Protein AF-A0AAV5YD25-F1 (afdb_monomer_lite)

Structure (mmCIF, N/CA/C/O backbone):
data_AF-A0AAV5YD25-F1
#
_entry.id   AF-A0AAV5YD25-F1
#
loop_
_atom_site.group_PDB
_atom_site.id
_atom_site.type_symbol
_atom_site.label_atom_id
_atom_site.label_alt_id
_atom_site.label_comp_id
_atom_site.label_asym_id
_atom_site.label_entity_id
_atom_site.label_seq_id
_atom_site.pdbx_PDB_ins_code
_atom_site.Cartn_x
_atom_site.Cartn_y
_atom_site.Cartn_z
_atom_site.occupancy
_atom_site.B_iso_or_equiv
_atom_site.auth_seq_id
_atom_site.auth_comp_id
_atom_site.auth_asym_id
_atom_site.auth_atom_id
_atom_site.pdbx_PDB_model_num
ATOM 1 N N . LEU A 1 1 ? 15.099 -11.437 1.713 1.00 56.81 1 LEU A N 1
ATOM 2 C CA . LEU A 1 1 ? 14.660 -10.034 1.871 1.00 56.81 1 LEU A CA 1
ATOM 3 C C . LEU A 1 1 ? 13.679 -9.689 0.742 1.00 56.81 1 LEU A C 1
ATOM 5 O O . LEU A 1 1 ? 13.632 -8.544 0.319 1.00 56.81 1 LEU A O 1
ATOM 9 N N . ASP A 1 2 ? 12.905 -10.670 0.261 1.00 63.19 2 ASP A N 1
ATOM 10 C CA . ASP A 1 2 ? 11.969 -10.518 -0.874 1.00 63.19 2 ASP A CA 1
ATOM 11 C C . ASP A 1 2 ? 10.566 -10.100 -0.395 1.00 63.19 2 ASP A C 1
ATOM 13 O O . ASP A 1 2 ? 9.623 -9.974 -1.166 1.00 63.19 2 ASP A O 1
ATOM 17 N N . ASP A 1 3 ? 10.431 -9.893 0.911 1.00 66.12 3 ASP A N 1
ATOM 18 C CA . ASP A 1 3 ? 9.191 -9.788 1.664 1.00 66.12 3 ASP A CA 1
ATOM 19 C C . ASP A 1 3 ? 8.558 -8.383 1.571 1.00 66.12 3 ASP A C 1
ATOM 21 O O . ASP A 1 3 ? 7.526 -8.138 2.187 1.00 66.12 3 ASP A O 1
ATOM 25 N N . GLY A 1 4 ? 9.201 -7.431 0.877 1.00 70.88 4 GLY A N 1
ATOM 26 C CA . GLY A 1 4 ? 8.705 -6.054 0.727 1.00 70.88 4 GLY A CA 1
ATOM 27 C C . GLY A 1 4 ? 8.600 -5.257 2.036 1.00 70.88 4 GLY A C 1
ATOM 28 O O . GLY A 1 4 ? 7.866 -4.279 2.090 1.00 70.88 4 GLY A O 1
ATOM 29 N N . GLY A 1 5 ? 9.315 -5.676 3.087 1.00 83.00 5 GLY A N 1
ATOM 30 C CA . GLY A 1 5 ? 9.235 -5.083 4.424 1.00 83.00 5 GLY A CA 1
ATOM 31 C C . GLY A 1 5 ? 8.103 -5.693 5.255 1.00 83.00 5 GLY A C 1
ATOM 32 O O . GLY A 1 5 ? 6.931 -5.388 5.063 1.00 83.00 5 GLY A O 1
ATOM 33 N N . LEU A 1 6 ? 8.459 -6.551 6.217 1.00 86.50 6 LEU A N 1
ATOM 34 C CA . LEU A 1 6 ? 7.506 -7.267 7.072 1.00 86.50 6 LEU A CA 1
ATOM 35 C C . LEU A 1 6 ? 6.497 -6.310 7.733 1.00 86.50 6 LEU A C 1
ATOM 37 O O . LEU A 1 6 ? 6.882 -5.399 8.463 1.00 86.50 6 LEU A O 1
ATOM 41 N N . GLY A 1 7 ? 5.203 -6.552 7.508 1.00 88.38 7 GLY A N 1
ATOM 42 C CA . GLY A 1 7 ? 4.125 -5.725 8.064 1.00 88.38 7 GLY A CA 1
ATOM 43 C C . GLY A 1 7 ? 3.962 -4.354 7.396 1.00 88.38 7 G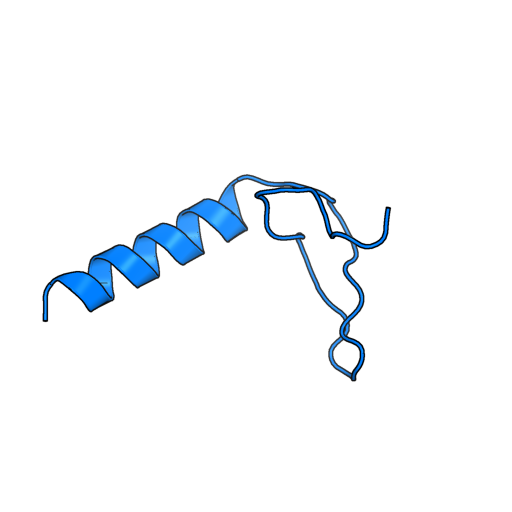LY A C 1
ATOM 44 O O . GLY A 1 7 ? 3.265 -3.500 7.941 1.00 88.38 7 GLY A O 1
ATOM 45 N N . SER A 1 8 ? 4.591 -4.134 6.241 1.00 93.38 8 SER A N 1
ATOM 46 C CA . SER A 1 8 ? 4.456 -2.925 5.428 1.00 93.38 8 SER A CA 1
ATOM 47 C C . SER A 1 8 ? 3.942 -3.249 4.021 1.00 93.38 8 SER A C 1
ATOM 49 O O . SER A 1 8 ? 3.629 -4.395 3.698 1.00 93.38 8 SER A O 1
ATOM 51 N N . ILE A 1 9 ? 3.816 -2.207 3.201 1.00 94.00 9 ILE A N 1
ATOM 52 C CA . ILE A 1 9 ? 3.490 -2.279 1.777 1.00 94.00 9 ILE A CA 1
ATOM 53 C C . ILE A 1 9 ? 4.527 -1.411 1.060 1.00 94.00 9 ILE A C 1
ATOM 55 O O 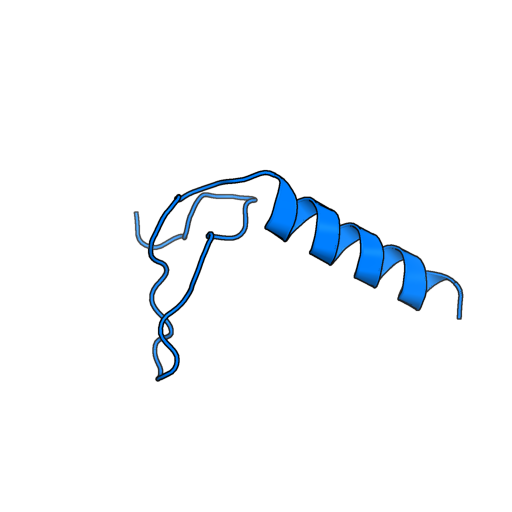. ILE A 1 9 ? 4.640 -0.222 1.374 1.00 94.00 9 ILE A O 1
ATOM 59 N N . ALA A 1 10 ? 5.271 -2.001 0.120 1.00 93.75 10 ALA A N 1
ATOM 60 C CA . ALA A 1 10 ? 6.278 -1.291 -0.666 1.00 93.75 10 ALA A CA 1
ATOM 61 C C . ALA A 1 10 ? 5.676 -0.106 -1.446 1.00 93.75 10 ALA A C 1
ATOM 63 O O . ALA A 1 10 ? 4.466 -0.036 -1.689 1.00 93.75 10 ALA A O 1
ATOM 64 N N . GLU A 1 11 ? 6.527 0.847 -1.823 1.00 95.00 11 GLU A N 1
ATOM 65 C CA . GLU A 1 11 ? 6.108 2.060 -2.528 1.00 95.00 11 GLU A CA 1
ATOM 66 C C . GLU A 1 11 ? 5.475 1.777 -3.891 1.00 95.00 11 GLU A C 1
ATOM 68 O O . GLU A 1 11 ? 4.400 2.307 -4.184 1.00 95.00 11 GLU A O 1
ATOM 73 N N . ILE A 1 12 ? 6.128 0.942 -4.697 1.00 94.56 12 ILE A N 1
ATOM 74 C CA . ILE A 1 12 ? 5.682 0.552 -6.033 1.00 94.56 12 ILE A CA 1
ATOM 75 C C . ILE A 1 12 ? 5.970 -0.929 -6.285 1.00 94.56 12 ILE A C 1
ATOM 77 O O . ILE A 1 12 ? 6.804 -1.545 -5.621 1.00 94.56 12 ILE A O 1
ATOM 81 N N . PHE A 1 13 ? 5.273 -1.483 -7.273 1.00 94.06 13 PHE A N 1
ATOM 82 C CA . PHE A 1 13 ? 5.461 -2.845 -7.756 1.00 94.06 13 PHE A CA 1
ATOM 83 C C . PHE A 1 13 ? 5.550 -2.836 -9.284 1.00 94.06 13 PHE A C 1
ATOM 85 O O . PHE A 1 13 ? 4.944 -1.979 -9.936 1.00 94.06 13 PHE A O 1
ATOM 92 N N . GLU A 1 14 ? 6.285 -3.789 -9.860 1.00 95.31 14 GLU A N 1
ATOM 93 C CA . GLU A 1 14 ? 6.261 -4.031 -11.309 1.00 95.31 14 GLU A CA 1
ATOM 94 C C . GLU A 1 14 ? 4.820 -4.288 -11.789 1.00 95.31 14 GLU A C 1
ATOM 96 O O . GLU A 1 14 ? 3.996 -4.817 -11.048 1.00 95.31 14 GLU A O 1
ATOM 101 N N . GLY A 1 15 ? 4.506 -3.908 -13.032 1.00 95.69 15 GLY A N 1
ATOM 102 C CA . GLY A 1 15 ? 3.166 -4.089 -13.607 1.00 95.69 15 GLY A CA 1
ATOM 103 C C . GLY A 1 15 ? 2.889 -5.498 -14.140 1.00 95.69 15 GLY A C 1
ATOM 104 O O . GLY A 1 15 ? 1.729 -5.872 -14.285 1.00 95.69 15 GLY A O 1
ATOM 105 N N . ASP A 1 16 ? 3.940 -6.276 -14.401 1.00 96.44 16 ASP A N 1
ATOM 106 C CA . ASP A 1 16 ? 3.862 -7.663 -14.853 1.00 96.44 16 ASP A CA 1
ATOM 107 C C . ASP A 1 16 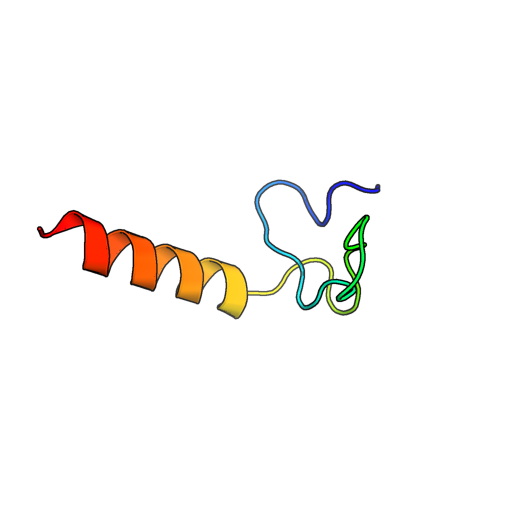? 4.235 -8.617 -13.717 1.00 96.44 16 ASP A C 1
ATOM 109 O O . ASP A 1 16 ? 5.042 -8.293 -12.842 1.00 96.44 16 ASP A O 1
ATOM 113 N N . ALA A 1 17 ? 3.674 -9.828 -13.738 1.00 94.69 17 ALA A N 1
ATOM 114 C CA . ALA A 1 17 ? 4.056 -10.864 -12.786 1.00 94.69 17 ALA A CA 1
ATOM 115 C C . ALA A 1 17 ? 5.579 -11.134 -12.878 1.00 94.69 17 ALA A C 1
ATOM 117 O O . ALA A 1 17 ? 6.103 -11.272 -13.986 1.00 94.69 17 ALA A O 1
ATOM 118 N N . PRO A 1 18 ? 6.301 -11.247 -11.744 1.00 92.12 18 PRO A N 1
ATOM 119 C CA . PRO A 1 18 ? 5.789 -11.519 -10.399 1.00 92.12 18 PRO A CA 1
ATOM 120 C C . PRO A 1 18 ? 5.507 -10.276 -9.529 1.00 92.12 18 PRO A C 1
ATOM 122 O O . PRO A 1 18 ? 5.384 -10.434 -8.318 1.00 92.12 18 PRO A O 1
ATOM 125 N N . PHE A 1 19 ? 5.390 -9.078 -10.114 1.00 92.25 19 PHE A N 1
ATOM 126 C CA . PHE A 1 19 ? 5.112 -7.820 -9.405 1.00 92.25 19 PHE A CA 1
ATOM 127 C C . PHE A 1 19 ? 6.146 -7.528 -8.311 1.00 92.25 19 PHE A C 1
ATOM 129 O O . PHE A 1 19 ? 5.805 -7.392 -7.136 1.00 92.25 19 PHE A O 1
ATOM 136 N N . ARG A 1 20 ? 7.438 -7.499 -8.657 1.00 92.56 20 ARG A N 1
ATOM 137 C CA . ARG A 1 20 ? 8.481 -7.279 -7.644 1.00 92.56 20 ARG A CA 1
ATOM 138 C C . ARG A 1 20 ? 8.332 -5.901 -6.987 1.00 92.56 20 ARG A C 1
ATOM 140 O O . ARG A 1 20 ? 8.002 -4.950 -7.697 1.00 92.56 20 ARG A O 1
ATOM 147 N N . PRO A 1 21 ? 8.582 -5.779 -5.669 1.00 92.81 21 PRO A N 1
ATOM 148 C CA . PRO A 1 21 ? 8.587 -4.488 -4.994 1.00 92.81 21 PRO A CA 1
ATOM 149 C C . PRO A 1 21 ? 9.799 -3.653 -5.422 1.00 92.81 21 PRO A C 1
ATOM 151 O O . PRO A 1 21 ? 10.895 -4.189 -5.595 1.00 92.81 21 PRO A O 1
ATOM 154 N N . ASP A 1 22 ? 9.607 -2.342 -5.538 1.00 91.50 22 ASP A N 1
ATOM 155 C CA . ASP A 1 22 ? 10.662 -1.370 -5.838 1.00 91.50 22 ASP A CA 1
ATOM 156 C C . ASP A 1 22 ? 10.404 -0.040 -5.094 1.00 91.50 22 ASP A C 1
ATOM 158 O O . ASP A 1 22 ? 9.366 0.150 -4.447 1.00 91.50 22 ASP A O 1
ATOM 162 N N . GLY A 1 23 ? 11.368 0.878 -5.157 1.00 92.38 23 GLY A N 1
ATOM 163 C CA . GLY A 1 23 ? 11.340 2.157 -4.457 1.00 92.38 23 GLY A CA 1
ATOM 164 C C . GLY A 1 23 ? 11.597 2.015 -2.956 1.00 92.38 23 GLY A C 1
ATOM 165 O O . GLY A 1 23 ? 12.430 1.220 -2.505 1.00 92.38 23 GLY A O 1
ATOM 166 N N . CYS A 1 24 ? 10.911 2.827 -2.154 1.00 93.69 24 CYS A N 1
ATOM 167 C CA . CYS A 1 24 ? 11.015 2.754 -0.704 1.00 93.69 24 CYS A CA 1
ATOM 168 C C . CYS A 1 24 ? 10.432 1.432 -0.174 1.00 93.69 24 CYS A C 1
ATOM 170 O O . CYS A 1 24 ? 9.247 1.144 -0.355 1.00 93.69 24 CYS A O 1
ATOM 172 N N . VAL A 1 25 ? 11.254 0.663 0.553 1.00 92.06 25 VAL A N 1
ATOM 173 C CA . VAL A 1 25 ? 10.858 -0.625 1.159 1.00 92.06 25 VAL A CA 1
ATOM 174 C C . VAL A 1 25 ? 9.666 -0.462 2.108 1.00 92.06 25 VAL A C 1
ATOM 176 O O . VAL A 1 25 ? 8.823 -1.346 2.184 1.00 92.06 25 VAL A O 1
ATOM 179 N N . ALA A 1 26 ? 9.587 0.660 2.830 1.00 93.12 26 ALA A N 1
ATOM 180 C CA . ALA A 1 26 ? 8.488 0.954 3.742 1.00 93.12 26 ALA A CA 1
ATOM 181 C C . ALA A 1 26 ? 8.235 2.463 3.819 1.00 93.12 26 ALA A C 1
ATOM 183 O O . ALA A 1 26 ? 9.117 3.239 4.187 1.00 93.12 26 ALA A O 1
ATOM 184 N N . GLN A 1 27 ? 7.004 2.879 3.540 1.00 94.25 27 GLN A N 1
ATOM 185 C CA . GLN A 1 27 ? 6.541 4.249 3.756 1.00 94.25 27 GLN A CA 1
ATOM 186 C C . GLN A 1 27 ? 5.192 4.253 4.490 1.00 94.25 27 GLN A C 1
ATOM 188 O O . GLN A 1 27 ? 4.591 3.208 4.741 1.00 94.25 27 GLN A O 1
ATOM 193 N N . ALA A 1 28 ? 4.722 5.443 4.864 1.00 96.06 28 ALA A N 1
ATOM 194 C CA . ALA A 1 28 ? 3.479 5.592 5.616 1.00 96.06 28 ALA A CA 1
ATOM 195 C C . ALA A 1 28 ? 2.212 5.566 4.742 1.00 96.06 28 ALA A C 1
ATOM 197 O O . ALA A 1 28 ? 1.166 5.101 5.195 1.00 96.06 28 ALA A O 1
ATOM 198 N N . TRP A 1 29 ? 2.267 6.094 3.517 1.00 97.19 29 TRP A N 1
ATOM 199 C CA . TRP A 1 29 ? 1.068 6.364 2.726 1.00 97.19 29 TRP A CA 1
ATOM 200 C C . TRP A 1 29 ? 0.378 5.108 2.180 1.00 97.19 29 TRP A C 1
ATOM 202 O O . TRP A 1 29 ? -0.847 5.072 2.197 1.00 97.19 29 TRP A O 1
ATOM 212 N N . SER A 1 30 ? 1.101 4.061 1.765 1.00 96.00 30 SER A N 1
ATOM 213 C CA . SER A 1 30 ? 0.483 2.819 1.264 1.00 96.00 30 SER A CA 1
ATOM 214 C C . SER A 1 30 ? -0.279 2.099 2.371 1.00 96.00 30 SER A C 1
ATOM 216 O O . SER A 1 30 ? -1.398 1.631 2.153 1.00 96.00 30 SER A O 1
ATOM 218 N N . VAL A 1 31 ? 0.287 2.055 3.581 1.00 96.31 31 VAL A N 1
ATOM 219 C CA . VAL A 1 31 ? -0.394 1.484 4.752 1.00 96.31 31 VAL A CA 1
ATOM 220 C C . VAL A 1 31 ? -1.599 2.343 5.138 1.00 96.31 31 VAL A C 1
ATOM 222 O O . VAL A 1 31 ? -2.699 1.814 5.301 1.00 96.31 31 VAL A O 1
ATOM 225 N N . ALA A 1 32 ? -1.421 3.665 5.242 1.00 97.44 32 ALA A N 1
ATOM 226 C CA . ALA A 1 32 ? -2.498 4.584 5.605 1.00 97.44 32 ALA A CA 1
ATOM 227 C C . ALA A 1 32 ? -3.680 4.509 4.625 1.00 97.44 32 ALA A C 1
ATOM 229 O O . ALA A 1 32 ? -4.831 4.439 5.053 1.00 97.44 32 ALA A O 1
ATOM 230 N N . GLU A 1 33 ? -3.401 4.470 3.324 1.00 97.69 33 GLU A N 1
ATOM 231 C CA . GLU A 1 33 ? -4.422 4.407 2.281 1.00 97.69 33 GLU A CA 1
ATOM 232 C C . GLU A 1 33 ? -5.175 3.070 2.290 1.00 97.69 33 GLU A C 1
ATOM 234 O O . GLU A 1 33 ? -6.406 3.049 2.213 1.00 97.69 33 GLU A O 1
ATOM 239 N N . THR A 1 34 ? -4.465 1.957 2.494 1.00 96.69 34 THR A N 1
ATOM 240 C CA . THR A 1 34 ? -5.085 0.629 2.636 1.00 96.69 34 THR A CA 1
ATOM 241 C C . THR A 1 34 ? -6.022 0.577 3.845 1.00 96.69 34 THR A C 1
ATOM 243 O O . THR A 1 34 ? -7.160 0.116 3.732 1.00 96.69 34 THR A O 1
ATOM 246 N N . LEU A 1 35 ? -5.590 1.100 4.999 1.00 96.69 35 LEU A N 1
ATOM 247 C CA . LEU A 1 35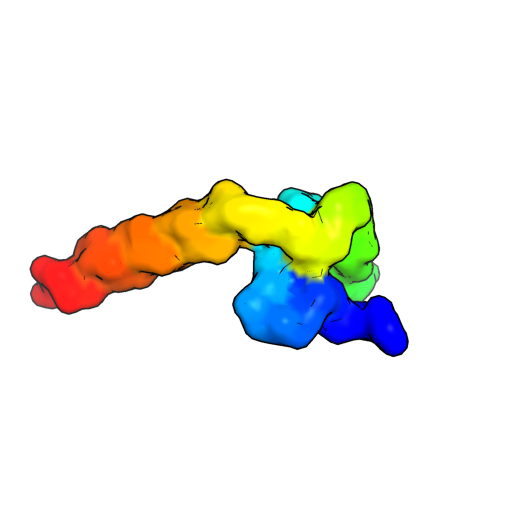 ? -6.417 1.164 6.209 1.00 96.69 35 LEU A CA 1
ATOM 248 C C . LEU A 1 35 ? -7.625 2.093 6.037 1.00 96.69 35 LEU A C 1
ATOM 250 O O . LEU A 1 35 ? -8.722 1.765 6.493 1.00 96.69 35 LEU A O 1
ATOM 254 N N . ARG A 1 36 ? -7.450 3.232 5.354 1.00 97.56 36 ARG A N 1
ATOM 255 C CA . ARG A 1 36 ? -8.545 4.154 5.026 1.00 97.56 36 ARG A CA 1
ATOM 256 C C . ARG A 1 36 ? -9.613 3.456 4.180 1.00 97.56 36 ARG A C 1
ATOM 258 O O . ARG A 1 36 ? -10.798 3.578 4.492 1.00 97.56 36 ARG A O 1
ATOM 265 N N . ALA A 1 37 ? -9.205 2.719 3.145 1.00 97.56 37 ALA A N 1
ATOM 266 C CA . ALA A 1 37 ? -10.112 1.956 2.287 1.00 97.56 37 ALA A CA 1
ATOM 267 C C . ALA A 1 37 ? -10.815 0.828 3.057 1.00 97.56 37 ALA A C 1
ATOM 269 O O . ALA A 1 37 ? -12.035 0.697 2.968 1.00 97.56 37 ALA A O 1
ATOM 270 N N . TRP A 1 38 ? -10.071 0.071 3.869 1.00 97.00 38 TRP A N 1
ATOM 271 C CA . TRP A 1 38 ? -10.630 -0.969 4.735 1.00 97.00 38 TRP A CA 1
ATOM 272 C C . TRP A 1 38 ? -11.713 -0.414 5.663 1.00 97.00 38 TRP A C 1
ATOM 274 O O . TRP A 1 38 ? -12.813 -0.958 5.734 1.00 97.00 38 TRP A O 1
ATOM 284 N N . HIS A 1 39 ? -11.425 0.701 6.342 1.00 97.12 39 HIS A N 1
ATOM 285 C CA . HIS A 1 39 ? -12.391 1.356 7.214 1.00 97.12 39 HIS A CA 1
ATOM 286 C C . HIS A 1 39 ? -13.628 1.803 6.429 1.00 97.12 39 HIS A C 1
ATOM 288 O O . HIS A 1 39 ? -14.738 1.520 6.857 1.00 97.12 39 HIS A O 1
ATOM 294 N N . ALA A 1 40 ? -13.462 2.435 5.262 1.00 96.44 40 ALA A N 1
ATOM 295 C CA . ALA A 1 40 ? -14.586 2.877 4.435 1.00 96.44 40 ALA A CA 1
ATOM 296 C C . ALA A 1 40 ? -15.512 1.725 3.992 1.00 96.44 40 ALA A C 1
ATOM 298 O O . ALA A 1 40 ? -16.723 1.917 3.944 1.00 96.44 40 ALA A O 1
ATOM 299 N N . LEU A 1 41 ? -14.957 0.543 3.703 1.00 96.62 41 LEU A N 1
ATOM 300 C CA . LEU A 1 41 ? -15.721 -0.647 3.304 1.00 96.62 41 LEU A CA 1
ATOM 301 C C . LEU A 1 41 ? -16.343 -1.393 4.497 1.00 96.62 41 LEU A C 1
ATOM 303 O O . LEU A 1 41 ? -17.370 -2.049 4.346 1.00 96.62 41 LEU A O 1
ATOM 307 N N . GLY A 1 42 ? -15.739 -1.300 5.683 1.00 91.88 42 GLY A N 1
ATOM 308 C CA . GLY A 1 42 ? -16.203 -1.985 6.894 1.00 91.88 42 GLY A CA 1
ATOM 309 C C . GLY A 1 42 ? -17.452 -1.385 7.551 1.00 91.88 42 GLY A C 1
ATOM 310 O O . GLY A 1 42 ? -17.974 -1.984 8.485 1.00 91.88 42 GLY A O 1
ATOM 311 N N . HIS A 1 43 ? -17.931 -0.225 7.087 1.00 72.94 43 HIS A N 1
ATOM 312 C CA . HIS A 1 43 ? -19.168 0.421 7.564 1.00 72.94 43 HIS A CA 1
ATOM 313 C C . HIS A 1 43 ? -20.381 0.171 6.643 1.00 72.94 43 HIS A C 1
ATOM 315 O O . HIS A 1 43 ? -21.336 0.947 6.676 1.00 72.94 43 HIS A O 1
ATOM 321 N N . THR A 1 44 ? -20.344 -0.889 5.825 1.00 57.00 44 THR A N 1
ATOM 322 C CA . THR A 1 44 ? -21.463 -1.346 4.969 1.00 57.00 44 THR A CA 1
ATOM 323 C C . THR A 1 44 ? -22.158 -2.555 5.578 1.00 57.00 44 THR A C 1
ATOM 325 O O . THR A 1 44 ? -23.406 -2.602 5.513 1.00 57.00 44 THR A O 1
#

pLDDT: mean 90.15, std 10.85, range [56.81, 97.69]

Radius of gyration: 12.17 Å; chains: 1; bounding box: 36×18×23 Å

Sequence (44 aa):
LDDGGLGSIAEIFEGDAPFRPDGCVAQAWSVAETLRAWHALGHT

Secondary structure (DSS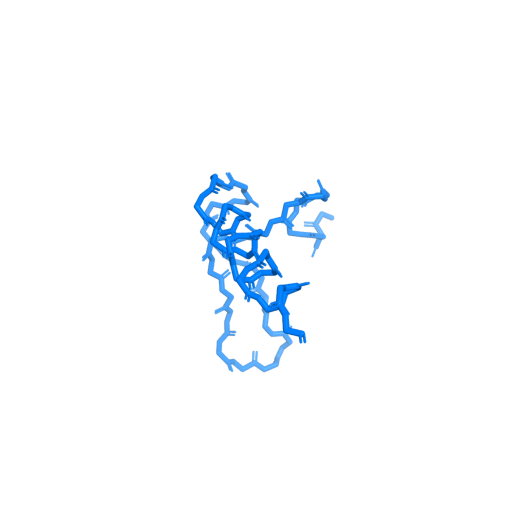P, 8-state):
--SSSTTS--SEE-SSTT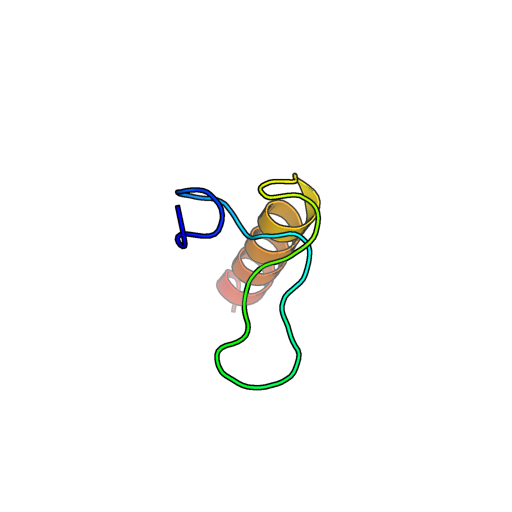--EES-SS-SHHHHHHHHHHHHHHT-

Foldseek 3Di:
DQCLDPPAHAPAFDPDPPGGGDDHSHDDPVVVVVVVVVVVVVVD